Protein AF-A0A2G1X0X6-F1 (afdb_monomer_lite)

pLDDT: mean 93.05, std 6.04, range [49.03, 98.12]

Foldseek 3Di:
DFPKDFAKWAFADDDPFWTWTAGPPPRDIAIARGDPPDDHGKTWGFIKTQDPDVSPHIHTPDTPDIDHDDDADDPDDDDPVLVVQVVVDDAQDWDWDQDPDDDIDIHHHHDPVCVVVVNVD

Structure (mmCIF, N/CA/C/O backbone):
data_AF-A0A2G1X0X6-F1
#
_entry.id   AF-A0A2G1X0X6-F1
#
loop_
_atom_site.group_PDB
_atom_site.id
_atom_site.type_symbol
_atom_site.label_atom_id
_atom_site.label_alt_id
_atom_site.label_comp_id
_atom_site.label_asym_id
_atom_site.label_entity_id
_atom_site.label_seq_id
_atom_site.pdbx_PDB_ins_code
_atom_site.Cartn_x
_atom_site.Cartn_y
_atom_site.Cartn_z
_atom_site.occupancy
_atom_site.B_iso_or_equiv
_atom_site.auth_seq_id
_atom_site.auth_comp_id
_atom_site.auth_asym_id
_atom_site.auth_atom_id
_atom_site.pdbx_PDB_model_num
ATOM 1 N N . MET A 1 1 ? 26.658 -3.830 -15.161 1.00 49.03 1 MET A N 1
ATOM 2 C CA . MET A 1 1 ? 25.617 -4.432 -14.316 1.00 49.03 1 MET A CA 1
ATOM 3 C C . MET A 1 1 ? 24.559 -3.364 -14.247 1.00 49.03 1 MET A C 1
ATOM 5 O O . MET A 1 1 ? 24.887 -2.281 -13.784 1.00 49.03 1 MET A O 1
ATOM 9 N N . THR A 1 2 ? 23.418 -3.581 -14.887 1.00 61.22 2 THR A N 1
ATOM 10 C CA . THR A 1 2 ? 22.276 -2.672 -14.758 1.00 61.22 2 THR A CA 1
ATOM 11 C C . THR A 1 2 ? 21.794 -2.789 -13.313 1.00 61.22 2 THR A C 1
ATOM 13 O O . THR A 1 2 ? 21.773 -3.902 -12.787 1.00 61.22 2 THR A O 1
ATOM 16 N N . ASP A 1 3 ? 21.521 -1.671 -12.646 1.00 86.56 3 ASP A N 1
ATOM 17 C CA . ASP A 1 3 ? 21.048 -1.645 -11.255 1.00 86.56 3 ASP A CA 1
ATOM 18 C C . ASP A 1 3 ? 19.552 -2.007 -11.226 1.00 86.56 3 ASP A C 1
ATOM 20 O O . ASP A 1 3 ? 18.678 -1.160 -11.074 1.00 86.56 3 ASP A O 1
ATOM 24 N N . GLU A 1 4 ? 19.255 -3.263 -11.559 1.00 93.00 4 GLU A N 1
ATOM 25 C CA . GLU A 1 4 ? 17.898 -3.802 -11.621 1.00 93.00 4 GLU A CA 1
ATOM 26 C C . GLU A 1 4 ? 17.408 -4.172 -10.219 1.00 93.00 4 GLU A C 1
ATOM 28 O O . GLU A 1 4 ? 18.119 -4.819 -9.445 1.00 93.00 4 GLU A O 1
ATOM 33 N N . LYS A 1 5 ? 16.166 -3.797 -9.915 1.00 95.19 5 LYS A N 1
ATOM 34 C CA . LYS A 1 5 ? 15.478 -4.125 -8.671 1.00 95.19 5 LYS A CA 1
ATOM 35 C C . LYS A 1 5 ? 14.172 -4.840 -8.977 1.00 95.19 5 LYS A C 1
ATOM 37 O O . LYS A 1 5 ? 13.257 -4.241 -9.536 1.00 95.19 5 LYS A O 1
ATOM 42 N N . GLU A 1 6 ? 14.100 -6.102 -8.579 1.00 97.19 6 GLU A N 1
ATOM 43 C CA . GLU A 1 6 ? 12.867 -6.888 -8.549 1.00 97.19 6 GLU A CA 1
ATOM 44 C C . GLU A 1 6 ? 12.212 -6.723 -7.174 1.00 97.19 6 GLU A C 1
ATOM 46 O O . GLU A 1 6 ? 12.867 -6.929 -6.148 1.00 97.19 6 GLU A O 1
ATOM 51 N N . SER A 1 7 ? 10.952 -6.291 -7.143 1.00 97.75 7 SER A N 1
ATOM 52 C CA . SER A 1 7 ? 10.217 -6.058 -5.897 1.00 97.75 7 SER A CA 1
ATOM 53 C C . SER A 1 7 ? 8.705 -5.998 -6.129 1.00 97.75 7 SER A C 1
ATOM 55 O O . SER A 1 7 ? 8.223 -6.041 -7.265 1.00 97.75 7 SER A O 1
ATOM 57 N N . THR A 1 8 ? 7.953 -5.867 -5.035 1.00 97.94 8 THR A N 1
ATOM 58 C CA . THR A 1 8 ? 6.543 -5.470 -5.072 1.00 97.94 8 THR A CA 1
ATOM 59 C C . THR A 1 8 ? 6.433 -3.970 -4.833 1.00 97.94 8 THR A C 1
ATOM 61 O O . THR A 1 8 ? 6.953 -3.432 -3.853 1.00 97.94 8 THR A O 1
ATOM 64 N N . PHE A 1 9 ? 5.717 -3.292 -5.719 1.00 98.12 9 PHE A N 1
ATOM 65 C CA . PHE A 1 9 ? 5.527 -1.855 -5.685 1.00 98.12 9 PHE A CA 1
ATOM 66 C C . PHE A 1 9 ? 4.050 -1.503 -5.557 1.00 98.12 9 PHE A C 1
ATOM 68 O O . PHE A 1 9 ? 3.204 -2.101 -6.216 1.00 98.12 9 PHE A O 1
ATOM 75 N N . LEU A 1 10 ? 3.757 -0.490 -4.748 1.00 97.81 10 LEU A N 1
ATOM 76 C CA . LEU A 1 10 ? 2.476 0.204 -4.758 1.00 97.81 10 LEU A CA 1
ATOM 77 C C . LEU A 1 10 ? 2.568 1.405 -5.702 1.00 97.81 10 LEU A C 1
ATOM 79 O O . LEU A 1 10 ? 3.477 2.231 -5.565 1.00 97.81 10 LEU A O 1
ATOM 83 N N . VAL A 1 11 ? 1.625 1.525 -6.632 1.00 97.69 11 VAL A N 1
ATOM 84 C CA . VAL A 1 11 ? 1.496 2.709 -7.484 1.00 97.69 11 VAL A CA 1
ATOM 85 C C . VAL A 1 11 ? 0.812 3.815 -6.689 1.00 97.69 11 VAL A C 1
ATOM 87 O O . VAL A 1 11 ? -0.387 3.767 -6.436 1.00 97.69 11 VAL A O 1
ATOM 90 N N . THR A 1 12 ? 1.574 4.828 -6.289 1.00 96.50 12 THR A N 1
ATOM 91 C CA . THR A 1 12 ? 1.059 5.922 -5.449 1.00 96.50 12 THR A CA 1
ATOM 92 C C . THR A 1 12 ? 0.605 7.131 -6.256 1.00 96.50 12 THR A C 1
ATOM 94 O O . THR A 1 12 ? -0.160 7.959 -5.766 1.00 96.50 12 THR A O 1
ATOM 97 N N . HIS A 1 13 ? 1.091 7.271 -7.489 1.00 96.19 13 HIS A N 1
ATOM 98 C CA . HIS A 1 13 ? 0.707 8.364 -8.370 1.00 96.19 13 HIS A CA 1
ATOM 99 C C . HIS A 1 13 ? 0.818 7.954 -9.833 1.00 96.19 13 HIS A C 1
ATOM 101 O O . HIS A 1 13 ? 1.757 7.256 -10.214 1.00 96.19 13 HIS A O 1
ATOM 107 N N . VAL A 1 14 ? -0.110 8.441 -10.652 1.00 96.25 14 VAL A N 1
ATOM 108 C CA . VAL A 1 14 ? -0.122 8.229 -12.098 1.00 96.25 14 VAL A CA 1
ATOM 109 C C . VAL A 1 14 ? -0.439 9.543 -12.796 1.00 96.25 14 VAL A C 1
ATOM 111 O O . VAL A 1 14 ? -1.415 10.216 -12.471 1.00 96.25 14 VAL A O 1
ATOM 114 N N . GLU A 1 15 ? 0.368 9.865 -13.799 1.00 92.19 15 GLU A N 1
ATOM 115 C CA . GLU A 1 15 ? 0.096 10.901 -14.789 1.00 92.19 15 GLU A CA 1
ATOM 116 C C . GLU A 1 15 ? -0.028 10.267 -16.185 1.00 92.19 15 GLU A C 1
ATOM 118 O O . GLU A 1 15 ? 0.207 9.072 -16.378 1.00 92.19 15 GLU A O 1
ATOM 123 N N . SER A 1 16 ? -0.378 11.077 -17.189 1.00 85.81 16 SER A N 1
ATOM 124 C CA . SER A 1 16 ? -0.557 10.618 -18.575 1.00 85.81 16 SER A CA 1
ATOM 125 C C . SER A 1 16 ? 0.657 9.861 -19.127 1.00 85.81 16 SER A C 1
ATOM 127 O O . SER A 1 16 ? 0.484 8.886 -19.851 1.00 85.81 16 SER A O 1
ATOM 129 N N . ASP A 1 17 ? 1.866 10.305 -18.770 1.00 91.19 17 ASP A N 1
ATOM 130 C CA . ASP A 1 17 ? 3.130 9.792 -19.308 1.00 91.19 17 ASP A CA 1
ATOM 131 C C . ASP A 1 17 ? 4.094 9.313 -18.209 1.00 91.19 17 ASP A C 1
ATOM 133 O O . ASP A 1 17 ? 5.238 8.996 -18.507 1.00 91.19 17 ASP A O 1
ATOM 137 N N . SER A 1 18 ? 3.686 9.260 -16.937 1.00 94.50 18 SER A N 1
ATOM 138 C CA . SER A 1 18 ? 4.571 8.868 -15.829 1.00 94.50 18 SER A CA 1
ATOM 139 C C . SER A 1 18 ? 3.807 8.165 -14.707 1.00 94.50 18 SER A C 1
ATOM 141 O O . SER A 1 18 ? 2.585 8.267 -14.612 1.00 94.50 18 SER A O 1
ATOM 143 N N . ALA A 1 19 ? 4.521 7.426 -13.861 1.00 97.00 19 ALA A N 1
ATOM 144 C CA . ALA A 1 19 ? 3.949 6.840 -12.653 1.00 97.00 19 ALA A CA 1
ATOM 145 C C . ALA A 1 19 ? 4.995 6.771 -11.538 1.00 97.00 19 ALA A C 1
ATOM 147 O O . ALA A 1 19 ? 6.198 6.718 -11.797 1.00 97.00 19 ALA A O 1
ATOM 148 N N . VAL A 1 20 ? 4.539 6.782 -10.290 1.00 97.69 20 VAL A N 1
ATOM 149 C CA . VAL A 1 20 ? 5.385 6.702 -9.100 1.00 97.69 20 VAL A CA 1
ATOM 150 C C . VAL A 1 20 ? 5.137 5.371 -8.413 1.00 97.69 20 VAL A C 1
ATOM 152 O O . VAL A 1 20 ? 4.027 5.083 -7.969 1.00 97.69 20 VAL A O 1
ATOM 155 N N . LEU A 1 21 ? 6.197 4.575 -8.321 1.00 97.56 21 LEU A N 1
ATOM 156 C CA . LEU A 1 21 ? 6.207 3.296 -7.633 1.00 97.56 21 LEU A CA 1
ATOM 157 C C . LEU A 1 21 ? 6.858 3.460 -6.266 1.00 97.56 21 LEU A C 1
ATOM 159 O O . LEU A 1 21 ? 7.957 4.004 -6.164 1.00 97.56 21 LEU A O 1
ATOM 163 N N . LYS A 1 22 ? 6.211 2.966 -5.217 1.00 98.06 22 LYS A N 1
ATOM 164 C CA . LYS A 1 22 ? 6.802 2.856 -3.885 1.00 98.06 22 LYS A CA 1
ATOM 165 C C . LYS A 1 22 ? 7.031 1.389 -3.564 1.00 98.06 22 LYS A C 1
ATOM 167 O O . LYS A 1 22 ? 6.084 0.611 -3.553 1.00 98.06 22 LYS A O 1
ATOM 172 N N . ASP A 1 23 ? 8.273 1.023 -3.290 1.00 97.69 23 ASP A N 1
ATOM 173 C CA . ASP A 1 23 ? 8.629 -0.317 -2.838 1.00 97.69 23 ASP A CA 1
ATOM 174 C C . ASP A 1 23 ? 7.993 -0.587 -1.466 1.00 97.69 23 ASP A C 1
ATOM 176 O O . ASP A 1 23 ? 8.124 0.217 -0.536 1.00 97.69 23 ASP A O 1
ATOM 180 N N . VAL A 1 24 ? 7.272 -1.700 -1.337 1.00 96.69 24 VAL A N 1
ATOM 181 C CA . VAL A 1 24 ? 6.546 -2.030 -0.100 1.00 96.69 24 VAL A CA 1
ATOM 182 C C . VAL A 1 24 ? 7.461 -2.549 1.013 1.00 96.69 24 VAL A C 1
ATOM 184 O O . VAL A 1 24 ? 7.069 -2.532 2.179 1.00 96.69 24 VAL A O 1
ATOM 187 N N . HIS A 1 25 ? 8.669 -3.006 0.682 1.00 95.25 25 HIS A N 1
ATOM 188 C CA . HIS A 1 25 ? 9.612 -3.597 1.627 1.00 95.25 25 HIS A CA 1
ATOM 189 C C . HIS A 1 25 ? 10.529 -2.558 2.272 1.00 95.25 25 HIS A C 1
ATOM 191 O O . HIS A 1 25 ? 10.772 -2.630 3.476 1.00 95.25 25 HIS A O 1
ATOM 197 N N . ASP A 1 26 ? 11.040 -1.599 1.496 1.00 95.00 26 ASP A N 1
ATOM 198 C CA . ASP A 1 26 ? 11.980 -0.580 1.993 1.00 95.00 26 ASP A CA 1
ATOM 199 C C . ASP A 1 26 ? 11.486 0.867 1.848 1.00 95.00 26 ASP A C 1
ATOM 201 O O . ASP A 1 26 ? 12.128 1.797 2.343 1.00 95.00 26 ASP A O 1
ATOM 205 N N . GLY A 1 27 ? 10.320 1.071 1.230 1.00 94.94 27 GLY A N 1
ATOM 206 C CA . GLY A 1 27 ? 9.718 2.389 1.054 1.00 94.94 27 GLY A CA 1
ATOM 207 C C . GLY A 1 27 ? 10.400 3.257 -0.001 1.00 94.94 27 GLY A C 1
ATOM 208 O O . GLY A 1 27 ? 10.046 4.434 -0.113 1.00 94.94 27 GLY A O 1
ATOM 209 N N . GLN A 1 28 ? 11.366 2.723 -0.757 1.00 96.12 28 GLN A N 1
ATOM 210 C CA . GLN A 1 28 ? 12.043 3.459 -1.817 1.00 96.12 28 GLN A CA 1
ATOM 211 C C . GLN A 1 28 ? 11.052 3.882 -2.905 1.00 96.12 28 GLN A C 1
ATOM 213 O O . GLN A 1 28 ? 10.175 3.122 -3.308 1.00 96.12 28 GLN A O 1
ATOM 218 N N . VAL A 1 29 ? 11.200 5.114 -3.389 1.00 96.94 29 VAL A N 1
ATOM 219 C CA . VAL A 1 29 ? 10.339 5.683 -4.428 1.00 96.94 29 VAL A CA 1
ATOM 220 C C . VAL A 1 29 ? 11.068 5.674 -5.769 1.00 96.94 29 VAL A C 1
ATOM 222 O O . VAL A 1 29 ? 12.182 6.190 -5.876 1.00 96.94 29 VAL A O 1
ATOM 225 N N . HIS A 1 30 ? 10.416 5.125 -6.790 1.00 96.00 30 HIS A N 1
ATOM 226 C CA . HIS A 1 30 ? 10.891 5.033 -8.165 1.00 96.00 30 HIS A CA 1
ATOM 227 C C . HIS A 1 30 ? 9.917 5.761 -9.093 1.00 96.00 30 HIS A C 1
ATOM 229 O O . HIS A 1 30 ? 8.812 5.292 -9.363 1.00 96.00 30 HIS A O 1
ATOM 235 N N . THR A 1 31 ? 10.333 6.920 -9.595 1.00 96.62 31 THR A N 1
ATOM 236 C CA . THR A 1 31 ? 9.562 7.669 -10.593 1.00 96.62 31 THR A CA 1
ATOM 237 C C . THR A 1 31 ? 9.862 7.125 -11.982 1.00 96.62 31 THR A C 1
ATOM 239 O O . THR A 1 31 ? 11.004 7.198 -12.445 1.00 96.62 31 THR A O 1
ATOM 242 N N . LEU A 1 32 ? 8.843 6.592 -12.650 1.00 96.25 32 LEU A N 1
ATOM 243 C CA . LEU A 1 32 ? 8.949 6.046 -13.995 1.00 96.25 32 LEU A CA 1
ATOM 244 C C . LEU A 1 32 ? 8.960 7.154 -15.050 1.00 96.25 32 LEU A C 1
ATOM 246 O O . LEU A 1 32 ? 8.144 8.073 -14.996 1.00 96.25 32 LEU A O 1
ATOM 250 N N . SER A 1 33 ? 9.847 7.043 -16.042 1.00 93.75 33 SER A N 1
ATOM 251 C CA . SER A 1 33 ? 9.884 7.953 -17.199 1.00 93.75 33 SER A CA 1
ATOM 252 C C . SER A 1 33 ? 8.736 7.737 -18.188 1.00 93.75 33 SER A C 1
ATOM 254 O O . SER A 1 33 ? 8.482 8.603 -19.021 1.00 93.75 33 SER A O 1
ATOM 256 N N . SER A 1 34 ? 8.058 6.589 -18.103 1.00 92.69 34 SER A N 1
ATOM 257 C CA . SER A 1 34 ? 6.864 6.256 -18.879 1.00 92.69 34 SER A CA 1
ATOM 258 C C . SER A 1 34 ? 5.884 5.449 -18.029 1.00 92.69 34 SER A C 1
ATOM 260 O O . SER A 1 34 ? 6.304 4.617 -17.224 1.00 92.69 34 SER A O 1
ATOM 262 N N . ASN A 1 35 ? 4.581 5.678 -18.202 1.00 92.25 35 ASN A N 1
ATOM 263 C CA . ASN A 1 35 ? 3.552 4.842 -17.587 1.00 92.25 35 ASN A CA 1
ATOM 264 C C . ASN A 1 35 ? 3.192 3.664 -18.521 1.00 92.25 35 ASN A C 1
ATOM 266 O O . ASN A 1 35 ? 2.615 3.905 -19.584 1.00 92.25 35 ASN A O 1
ATOM 270 N N . PRO A 1 36 ? 3.445 2.392 -18.149 1.00 90.88 36 PRO A N 1
ATOM 271 C CA . PRO A 1 36 ? 3.068 1.230 -18.958 1.00 90.88 36 PRO A CA 1
ATOM 272 C C . PRO A 1 36 ? 1.569 0.867 -18.858 1.00 90.88 36 PRO A C 1
ATOM 274 O O . PRO A 1 36 ? 1.185 -0.266 -19.147 1.00 90.88 36 PRO A O 1
ATOM 277 N N . GLY A 1 37 ? 0.714 1.818 -18.468 1.00 92.62 37 GLY A N 1
ATOM 278 C CA . GLY A 1 37 ? -0.725 1.622 -18.273 1.00 92.62 37 GLY A CA 1
ATOM 279 C C . GLY A 1 37 ? -1.099 1.174 -16.860 1.00 92.62 37 GLY A C 1
ATOM 280 O O . GLY A 1 37 ? -2.075 0.443 -16.700 1.00 92.62 37 GLY A O 1
ATOM 281 N N . LEU A 1 38 ? -0.304 1.559 -15.863 1.00 94.69 38 LEU A N 1
ATOM 282 C CA . LEU A 1 38 ? -0.608 1.401 -14.444 1.00 94.69 38 LEU A CA 1
ATOM 283 C C . LEU A 1 38 ? -1.631 2.446 -14.003 1.00 94.69 38 LEU A C 1
ATOM 285 O O . LEU A 1 38 ? -1.637 3.568 -14.519 1.00 94.69 38 LEU A O 1
ATOM 289 N N . ASP A 1 39 ? -2.440 2.070 -13.022 1.00 95.12 39 ASP A N 1
ATOM 290 C CA . ASP A 1 39 ? -3.407 2.918 -12.343 1.00 95.12 39 ASP A CA 1
ATOM 291 C C . ASP A 1 39 ? -2.980 3.123 -10.880 1.00 95.12 39 ASP A C 1
ATOM 293 O O . ASP A 1 39 ? -2.188 2.357 -10.326 1.00 95.12 39 ASP A O 1
ATOM 297 N N . VAL A 1 40 ? -3.474 4.194 -10.256 1.00 95.62 40 VAL A N 1
ATOM 298 C CA . VAL A 1 40 ? -3.251 4.438 -8.821 1.00 95.62 40 VAL A CA 1
ATOM 299 C C . VAL A 1 40 ? -3.833 3.269 -8.018 1.00 95.62 40 VAL A C 1
ATOM 301 O O . VAL A 1 40 ? -4.842 2.692 -8.417 1.00 95.62 40 VAL A O 1
ATOM 304 N N . ASP A 1 41 ? -3.168 2.914 -6.918 1.00 95.75 41 ASP A N 1
ATOM 305 C CA . ASP A 1 41 ? -3.511 1.799 -6.024 1.00 95.75 41 ASP A CA 1
ATOM 306 C C . ASP A 1 41 ? -3.306 0.396 -6.615 1.00 95.75 41 ASP A C 1
ATOM 308 O O . ASP A 1 41 ? -3.677 -0.607 -6.005 1.00 95.75 41 ASP A O 1
ATOM 312 N N . ASP A 1 42 ? -2.641 0.269 -7.765 1.00 96.81 42 ASP A N 1
ATOM 313 C CA . ASP A 1 42 ? -2.151 -1.035 -8.204 1.00 96.81 42 ASP A CA 1
ATOM 314 C C . ASP A 1 42 ? -0.998 -1.527 -7.314 1.00 96.81 42 ASP A C 1
ATOM 316 O O . ASP A 1 42 ? -0.009 -0.822 -7.085 1.00 96.81 42 ASP A O 1
ATOM 320 N N . ALA A 1 43 ? -1.073 -2.793 -6.903 1.00 97.50 43 ALA A N 1
ATOM 321 C CA . ALA A 1 43 ? 0.072 -3.559 -6.430 1.00 97.50 43 ALA A CA 1
ATOM 322 C C . ALA A 1 43 ? 0.708 -4.309 -7.609 1.00 97.50 43 ALA A C 1
ATOM 324 O O . ALA A 1 43 ? 0.066 -5.141 -8.259 1.00 97.50 43 ALA A O 1
ATOM 325 N N . VAL A 1 44 ? 1.981 -4.030 -7.876 1.00 97.44 44 VAL A N 1
ATOM 326 C CA . VAL A 1 44 ? 2.700 -4.511 -9.059 1.00 97.44 44 VAL A CA 1
ATOM 327 C C . VAL A 1 44 ? 3.968 -5.242 -8.637 1.00 97.44 44 VAL A C 1
ATOM 329 O O . VAL A 1 44 ? 4.838 -4.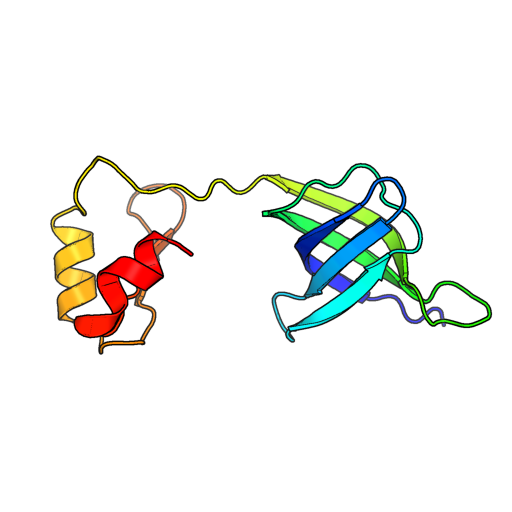662 -7.995 1.00 97.44 44 VAL A O 1
ATOM 332 N N . GLU A 1 45 ? 4.094 -6.506 -9.026 1.00 97.94 45 GLU A N 1
ATOM 333 C CA . GLU A 1 45 ? 5.362 -7.236 -8.970 1.00 97.94 45 GLU A CA 1
ATOM 334 C C . GLU A 1 45 ? 6.117 -6.966 -10.268 1.00 97.94 45 GLU A C 1
ATOM 336 O O . GLU A 1 45 ? 5.642 -7.304 -11.357 1.00 97.94 45 GLU A O 1
ATOM 341 N N . ALA A 1 46 ? 7.260 -6.293 -10.169 1.00 97.31 46 ALA A N 1
ATOM 342 C CA . ALA A 1 46 ? 7.987 -5.811 -11.333 1.00 97.31 46 ALA A CA 1
ATOM 343 C C . ALA A 1 46 ? 9.495 -5.761 -11.098 1.00 97.31 46 ALA A C 1
ATOM 345 O O . ALA A 1 46 ? 9.975 -5.712 -9.965 1.00 97.31 46 ALA A O 1
ATOM 346 N N . THR A 1 47 ? 10.224 -5.685 -12.207 1.00 97.31 47 THR A N 1
ATOM 347 C CA . THR A 1 47 ? 11.646 -5.355 -12.231 1.00 97.31 47 THR A CA 1
ATOM 348 C C . THR A 1 47 ? 11.816 -3.956 -12.798 1.00 97.31 47 THR A C 1
ATOM 350 O O . THR A 1 47 ? 11.396 -3.680 -13.924 1.00 97.31 47 THR A O 1
ATOM 353 N N . VAL A 1 48 ? 12.438 -3.065 -12.029 1.00 96.25 48 VAL A N 1
ATOM 354 C CA . VAL A 1 48 ? 12.743 -1.687 -12.438 1.00 96.25 48 VAL A CA 1
ATOM 355 C C . VAL A 1 48 ? 14.244 -1.478 -12.553 1.00 96.25 48 VAL A C 1
ATOM 357 O O . VAL A 1 48 ? 15.018 -2.109 -11.842 1.00 96.25 48 VAL A O 1
ATOM 360 N N . ALA A 1 49 ? 14.664 -0.567 -13.423 1.00 95.38 49 ALA A N 1
ATOM 361 C CA . ALA A 1 49 ? 16.060 -0.155 -13.538 1.00 95.38 49 ALA A CA 1
ATOM 362 C C . ALA A 1 49 ? 16.158 1.360 -13.752 1.00 95.38 49 ALA A C 1
ATOM 364 O O . ALA A 1 49 ? 15.237 1.943 -14.335 1.00 95.38 49 ALA A O 1
ATOM 365 N N . PRO A 1 50 ? 17.257 2.011 -13.332 1.00 95.19 50 PRO A N 1
ATOM 366 C CA . PRO A 1 50 ? 17.529 3.390 -13.703 1.00 95.19 50 PRO A CA 1
ATOM 367 C C . PRO A 1 50 ? 17.511 3.578 -15.222 1.00 95.19 50 PRO A C 1
ATOM 369 O O . PRO A 1 50 ? 17.981 2.729 -15.981 1.00 95.19 50 PRO A O 1
ATOM 372 N N . ASP A 1 51 ? 16.964 4.704 -15.662 1.00 91.50 51 ASP A N 1
ATOM 373 C CA . ASP A 1 51 ? 16.846 5.092 -17.062 1.00 91.50 51 ASP A CA 1
ATOM 374 C C . ASP A 1 51 ? 18.086 5.908 -17.497 1.00 91.50 51 ASP A C 1
A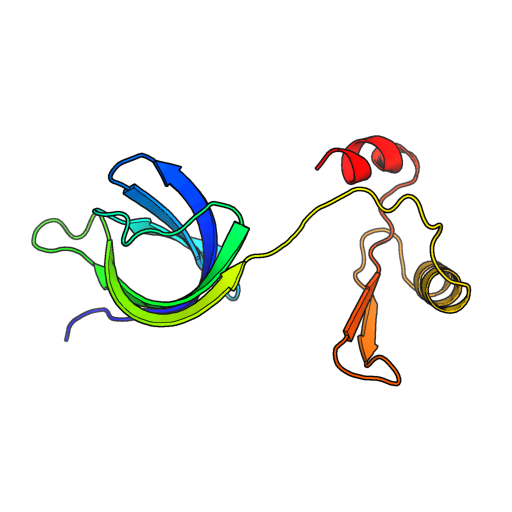TOM 376 O O . ASP A 1 51 ? 18.294 7.039 -17.025 1.00 91.50 51 ASP A O 1
ATOM 380 N N . PRO A 1 52 ? 18.973 5.354 -18.349 1.00 88.00 52 PRO A N 1
ATOM 381 C CA . PRO A 1 52 ? 20.219 6.012 -18.733 1.00 88.00 52 PRO A CA 1
ATOM 382 C C . PRO A 1 52 ? 20.003 7.242 -19.637 1.00 88.00 52 PRO A C 1
ATOM 384 O O . PRO A 1 52 ? 19.004 7.346 -20.341 1.00 88.00 52 PRO A O 1
ATOM 387 N N . PRO A 1 53 ? 20.982 8.163 -19.734 1.00 85.00 53 PRO A N 1
ATOM 388 C CA . PRO A 1 53 ? 22.275 8.164 -19.046 1.00 85.00 53 PRO A CA 1
ATOM 389 C C . PRO A 1 53 ? 22.264 8.938 -17.724 1.00 85.00 53 PRO A C 1
ATOM 391 O O . PRO A 1 53 ? 23.261 8.922 -17.012 1.00 85.00 53 PRO A O 1
ATOM 394 N N . MET A 1 54 ? 21.197 9.694 -17.445 1.00 83.50 54 MET A N 1
ATOM 395 C CA . MET A 1 54 ? 21.131 10.536 -16.249 1.00 83.50 54 MET A CA 1
ATOM 396 C C . MET A 1 54 ? 20.727 9.740 -15.008 1.00 83.50 54 MET A C 1
ATOM 398 O O . MET A 1 54 ? 21.055 10.184 -13.914 1.00 83.50 54 MET A O 1
ATOM 402 N N . GLU A 1 55 ? 20.040 8.600 -15.174 1.00 84.56 55 GLU A N 1
ATOM 403 C CA . GLU A 1 55 ? 19.673 7.681 -14.083 1.00 84.56 55 GLU A CA 1
ATOM 404 C C . GLU A 1 55 ? 18.839 8.367 -12.980 1.00 84.56 55 GLU A C 1
ATOM 406 O O . GLU A 1 55 ? 18.881 7.999 -11.810 1.00 84.56 55 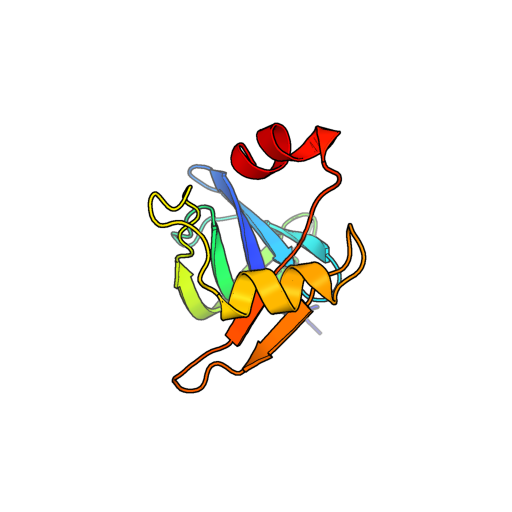GLU A O 1
ATOM 411 N N . VAL A 1 56 ? 18.076 9.403 -13.362 1.00 88.44 56 VAL A N 1
ATOM 412 C CA . VAL A 1 56 ? 17.193 10.176 -12.464 1.00 88.44 56 VAL A CA 1
ATOM 413 C C . VAL A 1 56 ? 15.791 9.570 -12.411 1.00 88.44 56 VAL A C 1
ATOM 415 O O . VAL A 1 56 ? 15.113 9.645 -11.388 1.00 88.44 56 VAL A O 1
ATOM 418 N N . THR A 1 57 ? 15.354 8.987 -13.522 1.00 92.69 57 THR A N 1
ATOM 419 C CA . THR A 1 57 ? 14.086 8.272 -13.662 1.00 92.69 57 THR A CA 1
ATOM 420 C C . THR A 1 57 ? 14.350 6.783 -13.773 1.00 92.69 57 THR A C 1
ATOM 422 O O . THR A 1 57 ? 15.473 6.362 -14.042 1.00 92.69 57 THR A O 1
ATOM 425 N N . TYR A 1 58 ? 13.312 5.987 -13.566 1.00 96.00 58 TYR A N 1
ATOM 426 C CA . TYR A 1 58 ? 13.348 4.541 -13.713 1.00 96.00 58 TYR A CA 1
ATOM 427 C C . TYR A 1 58 ? 12.507 4.123 -14.915 1.00 96.00 58 TYR A C 1
ATOM 429 O O . TYR A 1 58 ? 11.627 4.851 -15.371 1.00 96.00 58 TYR A O 1
ATOM 437 N N . GLN A 1 59 ? 12.764 2.927 -15.415 1.00 94.75 59 GLN A N 1
ATOM 438 C CA . GLN A 1 59 ? 11.923 2.254 -16.392 1.00 94.75 59 GLN A CA 1
ATOM 439 C C . GLN A 1 59 ? 11.533 0.883 -15.848 1.00 94.75 59 GLN A C 1
ATOM 441 O O . GLN A 1 59 ? 12.299 0.260 -15.108 1.00 94.75 59 GLN A O 1
ATOM 446 N N . VAL A 1 60 ? 10.346 0.416 -16.222 1.00 95.31 60 VAL A N 1
ATOM 447 C CA . VAL A 1 60 ? 9.917 -0.953 -15.936 1.00 95.31 60 VAL A CA 1
ATOM 448 C C . VAL A 1 60 ? 10.497 -1.860 -17.010 1.00 95.31 60 VAL A C 1
ATOM 450 O O . VAL A 1 60 ? 10.228 -1.677 -18.195 1.00 95.31 60 VAL A O 1
ATOM 453 N N . ILE A 1 61 ? 11.305 -2.825 -16.588 1.00 96.06 61 ILE A N 1
ATOM 454 C CA . ILE A 1 61 ? 11.890 -3.847 -17.456 1.00 96.06 61 ILE A CA 1
ATOM 455 C C . ILE A 1 61 ? 10.876 -4.964 -17.695 1.00 96.06 61 ILE A C 1
ATOM 457 O O . ILE A 1 61 ? 10.691 -5.409 -18.827 1.00 96.06 61 ILE A O 1
ATOM 461 N N . GLU A 1 62 ? 10.190 -5.382 -16.632 1.00 95.06 62 GLU A N 1
ATOM 462 C CA . GLU A 1 62 ? 9.197 -6.451 -16.661 1.00 95.06 62 GLU A CA 1
ATOM 463 C C . GLU A 1 62 ? 8.126 -6.215 -15.594 1.00 95.06 62 GLU A C 1
ATOM 465 O O . GLU A 1 62 ? 8.433 -5.752 -14.496 1.00 95.06 62 GLU A O 1
ATOM 470 N N . VAL A 1 63 ? 6.877 -6.556 -15.920 1.00 96.50 63 VAL A N 1
ATOM 471 C CA . VAL A 1 63 ? 5.777 -6.686 -14.956 1.00 96.50 63 VAL A CA 1
ATOM 472 C C . VAL A 1 63 ? 5.407 -8.160 -14.892 1.00 96.50 63 VAL A C 1
ATOM 474 O O . VAL A 1 63 ? 4.897 -8.703 -15.873 1.00 96.50 63 VAL A O 1
ATOM 477 N N . ALA A 1 64 ? 5.670 -8.794 -13.754 1.00 96.50 64 ALA A N 1
ATOM 478 C CA . ALA A 1 64 ? 5.344 -10.194 -13.519 1.00 96.50 64 ALA A CA 1
ATOM 479 C C . ALA A 1 64 ? 3.858 -10.362 -13.178 1.00 96.50 64 ALA A C 1
ATOM 481 O O . ALA A 1 64 ? 3.172 -11.212 -13.747 1.00 96.50 64 ALA A O 1
ATOM 482 N N . GLU A 1 65 ? 3.343 -9.512 -12.289 1.00 96.56 65 GLU A N 1
ATOM 483 C CA . GLU A 1 65 ? 1.949 -9.546 -11.855 1.00 96.56 65 GLU A CA 1
ATOM 484 C C . GLU A 1 65 ? 1.445 -8.138 -11.525 1.00 96.56 65 GLU A C 1
ATOM 486 O O . GLU A 1 65 ? 2.183 -7.288 -11.027 1.00 96.56 65 GLU A O 1
ATOM 491 N N . ARG A 1 66 ? 0.158 -7.896 -11.789 1.00 96.31 66 ARG A N 1
ATOM 492 C CA . ARG A 1 66 ? -0.544 -6.665 -11.422 1.00 96.31 66 ARG A CA 1
ATOM 493 C C . ARG A 1 66 ? -1.866 -7.014 -10.756 1.00 96.31 66 ARG A C 1
ATOM 495 O O . ARG A 1 66 ? -2.649 -7.793 -11.303 1.00 96.31 66 ARG A O 1
ATOM 502 N N . ARG A 1 67 ? -2.126 -6.388 -9.611 1.00 96.19 67 ARG A N 1
ATOM 503 C CA . ARG A 1 67 ? -3.352 -6.545 -8.827 1.00 96.19 67 ARG A CA 1
ATOM 504 C C . ARG A 1 67 ? -3.919 -5.160 -8.495 1.00 96.19 67 ARG A C 1
ATOM 506 O O . ARG A 1 67 ? -3.264 -4.434 -7.751 1.00 96.19 67 ARG A O 1
ATOM 513 N N . PRO A 1 68 ? -5.105 -4.793 -9.008 1.00 95.62 68 PRO A N 1
ATOM 514 C CA . PRO A 1 68 ? -5.771 -3.572 -8.575 1.00 95.62 68 PRO A CA 1
ATOM 515 C C . PRO A 1 68 ? -6.266 -3.746 -7.138 1.00 95.62 68 PRO A C 1
ATOM 517 O O . PRO A 1 68 ? -6.865 -4.777 -6.810 1.00 95.62 68 PRO A O 1
ATOM 520 N N . LEU A 1 69 ? -6.020 -2.753 -6.287 1.00 94.06 69 LEU A N 1
ATOM 521 C CA . LEU A 1 69 ? -6.539 -2.727 -4.923 1.00 94.06 69 LEU A CA 1
ATOM 522 C C . LEU A 1 69 ? -7.803 -1.868 -4.858 1.00 94.06 69 LEU A C 1
ATOM 524 O O . LEU A 1 69 ? -7.949 -0.880 -5.571 1.00 94.06 69 LEU A O 1
ATOM 528 N N . SER A 1 70 ? -8.732 -2.267 -3.996 1.00 91.19 70 SER A N 1
ATOM 529 C CA . SER A 1 70 ? -9.944 -1.508 -3.695 1.00 91.19 70 SER A CA 1
ATOM 530 C C . SER A 1 70 ? -9.862 -0.984 -2.270 1.00 91.19 70 SER A C 1
ATOM 532 O O . SER A 1 70 ? -9.692 -1.778 -1.341 1.00 91.19 70 SER A O 1
ATOM 534 N N . ILE A 1 71 ? -10.022 0.325 -2.109 1.00 91.25 71 ILE A N 1
ATOM 535 C CA . ILE A 1 71 ? -10.084 0.995 -0.811 1.00 91.25 71 ILE A CA 1
ATOM 536 C C . ILE A 1 71 ? -11.457 1.656 -0.718 1.00 91.25 71 ILE A 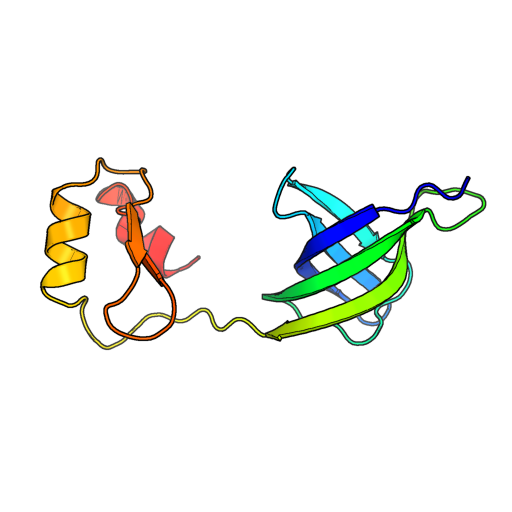C 1
ATOM 538 O O . ILE A 1 71 ? -11.827 2.455 -1.578 1.00 91.25 71 ILE A O 1
ATOM 542 N N . GLU A 1 72 ? -12.244 1.264 0.280 1.00 90.75 72 GLU A N 1
ATOM 543 C CA . GLU A 1 72 ? -13.587 1.795 0.498 1.00 90.75 72 GLU A CA 1
ATOM 544 C C . GLU A 1 72 ? -14.001 1.694 1.968 1.00 90.75 72 GLU A C 1
ATOM 546 O O . GLU A 1 72 ? -13.574 0.795 2.697 1.00 90.75 72 GLU A O 1
ATOM 551 N N . GLU A 1 73 ? -14.882 2.599 2.396 1.00 91.94 73 GLU A N 1
ATOM 552 C CA . GLU A 1 73 ? -15.573 2.476 3.677 1.00 91.94 73 GLU A CA 1
ATOM 553 C C . GLU A 1 73 ? -16.591 1.329 3.597 1.00 91.94 73 GLU A C 1
ATOM 555 O O . GLU A 1 73 ? -17.532 1.360 2.798 1.00 91.94 73 GLU A O 1
ATOM 560 N N . SER A 1 74 ? -16.425 0.317 4.450 1.00 90.44 74 SER A N 1
ATOM 561 C CA . SER A 1 74 ? -17.366 -0.801 4.523 1.00 90.44 74 SER A CA 1
ATOM 562 C C . SER A 1 74 ? -18.685 -0.366 5.181 1.00 90.44 74 SER A C 1
ATOM 564 O O . SER A 1 74 ? -18.677 0.057 6.340 1.00 90.44 74 SER A O 1
ATOM 566 N N . PRO A 1 75 ? -19.848 -0.547 4.522 1.00 91.25 75 PRO A N 1
ATOM 567 C CA . PRO A 1 75 ? -21.150 -0.334 5.157 1.00 91.25 75 PRO A CA 1
ATOM 568 C C . PRO A 1 75 ? -21.488 -1.447 6.160 1.00 91.25 75 PRO A C 1
ATOM 570 O O . PRO A 1 75 ? -22.393 -1.300 6.988 1.00 91.25 75 PRO A O 1
ATOM 573 N N . GLU A 1 76 ? -20.799 -2.585 6.061 1.00 92.00 76 GLU A N 1
ATOM 574 C CA . GLU A 1 76 ? -20.927 -3.696 6.988 1.00 92.00 76 GLU A CA 1
ATOM 575 C C . GLU A 1 76 ? -20.014 -3.450 8.191 1.00 92.00 76 GLU A C 1
ATOM 577 O O . GLU A 1 76 ? -18.815 -3.209 8.018 1.00 92.00 76 GLU A O 1
ATOM 582 N N . PRO A 1 77 ? -20.552 -3.504 9.420 1.00 90.50 77 PRO A N 1
ATOM 583 C CA . PRO A 1 77 ? -19.726 -3.318 10.597 1.00 90.50 77 PRO A CA 1
ATOM 584 C C . PRO A 1 77 ? -18.743 -4.493 10.748 1.00 90.50 77 PRO A C 1
ATOM 586 O O . PRO A 1 77 ? -19.093 -5.615 10.368 1.00 90.50 77 PRO A O 1
ATOM 589 N N . PRO A 1 78 ? -17.582 -4.291 11.403 1.00 91.38 78 PRO A N 1
ATOM 590 C CA . PRO A 1 78 ? -16.621 -5.363 11.637 1.00 91.38 78 PRO A CA 1
ATOM 591 C C . PRO A 1 78 ? -17.267 -6.561 12.332 1.00 91.38 78 PRO A C 1
ATOM 593 O O . PRO A 1 78 ? -18.124 -6.398 13.221 1.00 91.38 78 PRO A O 1
ATOM 596 N N . THR A 1 79 ? -16.833 -7.752 11.938 1.00 92.44 79 THR A N 1
ATOM 597 C CA . THR A 1 79 ? -17.253 -9.033 12.503 1.00 92.44 79 THR A CA 1
ATOM 598 C C . THR A 1 79 ? -16.876 -9.146 13.982 1.00 92.44 79 THR A C 1
ATOM 600 O O . THR A 1 79 ? -16.078 -8.373 14.510 1.00 92.44 79 THR A O 1
ATOM 603 N N . VAL A 1 80 ? -17.455 -10.128 14.683 1.00 94.56 80 VAL A N 1
ATOM 604 C CA . VAL A 1 80 ? -17.101 -10.399 16.090 1.00 94.56 80 VAL A CA 1
ATOM 605 C C . VAL A 1 80 ? -15.604 -10.682 16.227 1.00 94.56 80 VAL A C 1
ATOM 607 O O . VAL A 1 80 ? -14.963 -10.106 17.097 1.00 94.56 80 VAL A O 1
ATOM 610 N N . HIS A 1 81 ? -15.053 -11.486 15.319 1.00 92.38 81 HIS A N 1
ATOM 611 C CA . HIS A 1 81 ? -13.644 -11.864 15.320 1.00 92.38 81 HIS A CA 1
ATOM 612 C C . HIS A 1 81 ? -12.710 -10.659 15.123 1.00 92.38 81 HIS A C 1
ATOM 614 O O . HIS A 1 81 ? -11.768 -10.486 15.886 1.00 92.38 81 HIS A O 1
ATOM 620 N N . GLU A 1 82 ? -13.006 -9.766 14.173 1.00 93.50 82 GLU A N 1
ATOM 621 C CA . GLU A 1 82 ? -12.199 -8.553 13.953 1.00 93.50 82 GLU A CA 1
ATOM 622 C C . GLU A 1 82 ? -12.226 -7.612 15.166 1.00 93.50 82 GLU A C 1
ATOM 624 O O . GLU A 1 82 ? -11.217 -6.993 15.494 1.00 93.50 82 GLU A O 1
ATOM 629 N N . ARG A 1 83 ? -13.361 -7.525 15.874 1.00 94.56 83 ARG A N 1
ATOM 630 C CA . ARG A 1 83 ? -13.471 -6.729 17.109 1.00 94.56 83 ARG A CA 1
ATOM 631 C C . ARG A 1 83 ? -12.701 -7.339 18.273 1.00 94.56 83 ARG A C 1
ATOM 633 O O . ARG A 1 83 ? -12.150 -6.594 19.076 1.00 94.56 83 ARG A O 1
ATOM 640 N N . GLU A 1 84 ? -12.702 -8.664 18.391 1.00 95.00 84 GLU A N 1
ATOM 641 C CA . GLU A 1 84 ? -11.897 -9.375 19.389 1.00 95.00 84 GLU A CA 1
ATOM 642 C C . GLU A 1 84 ? -10.408 -9.136 19.125 1.00 95.00 84 GLU A C 1
ATOM 644 O O . GLU A 1 84 ? -9.700 -8.694 20.027 1.00 95.00 84 GLU A O 1
ATOM 649 N N . LEU A 1 85 ? -9.969 -9.278 17.870 1.00 94.88 85 LEU A N 1
ATOM 650 C CA . LEU A 1 85 ? -8.589 -9.010 17.471 1.00 94.88 85 LEU A CA 1
ATOM 651 C C . LEU A 1 85 ? -8.184 -7.549 17.740 1.00 94.88 85 LEU A C 1
ATOM 653 O O . LEU A 1 85 ? -7.103 -7.287 18.268 1.00 94.88 85 LEU A O 1
ATOM 657 N N . ALA A 1 86 ? -9.074 -6.592 17.456 1.00 94.38 86 ALA A N 1
ATOM 658 C CA . ALA A 1 86 ? -8.862 -5.178 17.770 1.00 94.38 86 ALA A CA 1
ATOM 659 C C . ALA A 1 86 ? -8.726 -4.906 19.278 1.00 94.38 86 ALA A C 1
ATOM 661 O O . ALA A 1 86 ? -7.975 -4.017 19.665 1.00 94.38 86 ALA A O 1
ATOM 662 N N . ALA A 1 87 ? -9.457 -5.637 20.127 1.00 94.75 87 ALA A N 1
ATOM 663 C CA . ALA A 1 87 ? -9.424 -5.462 21.579 1.00 94.75 87 ALA A CA 1
ATOM 664 C C . ALA A 1 87 ? -8.162 -6.055 22.228 1.00 94.75 87 ALA A C 1
ATOM 666 O O . ALA A 1 87 ? -7.763 -5.617 23.308 1.00 94.75 87 ALA A O 1
ATOM 667 N N . GLU A 1 88 ? -7.554 -7.054 21.588 1.00 94.88 88 GLU A N 1
ATOM 668 C CA . GLU A 1 88 ? -6.306 -7.687 22.028 1.00 94.88 88 GLU A CA 1
ATOM 669 C C . GLU A 1 88 ? -5.052 -6.960 21.524 1.00 94.88 88 GLU A C 1
ATOM 671 O O . GLU A 1 88 ? -3.961 -7.185 22.046 1.00 94.88 88 GLU A O 1
ATOM 676 N N . THR A 1 89 ? -5.209 -6.075 20.538 1.00 95.12 89 THR A N 1
ATOM 677 C CA . THR A 1 89 ? -4.112 -5.355 19.885 1.00 95.12 89 THR A CA 1
ATOM 678 C C . THR A 1 89 ? -4.005 -3.937 20.426 1.00 95.12 89 THR A C 1
ATOM 680 O O . THR A 1 89 ? -5.009 -3.238 20.574 1.00 95.12 89 THR A O 1
ATOM 683 N N . GLU A 1 90 ? -2.786 -3.487 20.725 1.00 95.38 90 GLU A N 1
ATOM 684 C CA . GLU A 1 90 ? -2.577 -2.121 21.196 1.00 95.38 90 GLU A CA 1
ATOM 685 C C . GLU A 1 90 ? -2.944 -1.100 20.105 1.00 95.38 90 GLU A C 1
ATOM 687 O O . GLU A 1 90 ? -2.765 -1.322 18.907 1.00 95.38 90 GLU A O 1
ATOM 692 N N . THR A 1 91 ? -3.474 0.053 20.514 1.00 95.06 91 THR A N 1
ATOM 693 C CA . THR A 1 91 ? -3.796 1.146 19.590 1.00 95.06 91 THR A CA 1
ATOM 694 C C . THR A 1 91 ? -2.564 1.559 18.781 1.00 95.06 91 THR A C 1
ATOM 696 O O . THR A 1 91 ? -1.512 1.851 19.347 1.00 95.06 91 THR A O 1
ATOM 699 N N . GLY A 1 92 ? -2.716 1.642 17.460 1.00 92.06 92 GLY A N 1
ATOM 700 C CA . GLY A 1 92 ? -1.638 1.941 16.518 1.00 92.06 92 GLY A CA 1
ATOM 701 C C . GLY A 1 92 ? -0.817 0.724 16.080 1.00 92.06 92 GLY A C 1
ATOM 702 O O . GLY A 1 92 ? 0.003 0.860 15.173 1.00 92.06 92 GLY A O 1
ATOM 703 N N . GLU A 1 93 ? -1.038 -0.456 16.665 1.00 94.25 93 GLU A N 1
ATOM 704 C CA . GLU A 1 93 ? -0.430 -1.704 16.203 1.00 94.25 93 GLU A CA 1
ATOM 705 C C . GLU A 1 93 ? -1.318 -2.433 15.186 1.00 94.25 93 GLU A C 1
ATOM 707 O O . GLU A 1 93 ? -2.544 -2.309 15.181 1.00 94.25 93 GLU A O 1
ATOM 712 N N . LEU A 1 94 ? -0.675 -3.197 14.298 1.00 94.94 94 LEU A N 1
ATOM 713 C CA . LEU A 1 94 ? -1.341 -3.959 13.245 1.00 94.94 94 LEU A CA 1
ATOM 714 C C . LEU A 1 94 ? -1.388 -5.443 13.609 1.00 94.94 94 LEU A C 1
ATOM 716 O O . LEU A 1 94 ? -0.360 -6.128 13.585 1.00 94.94 94 LEU A O 1
ATOM 720 N N . ALA A 1 95 ? -2.590 -5.946 13.856 1.00 95.25 95 ALA A N 1
ATOM 721 C CA . ALA A 1 95 ? -2.847 -7.369 13.985 1.00 95.25 95 ALA A CA 1
ATOM 722 C C . ALA A 1 95 ? -2.946 -8.019 12.605 1.00 95.25 95 ALA A C 1
ATOM 724 O O . ALA A 1 95 ? -3.527 -7.437 11.686 1.00 95.25 95 ALA A O 1
ATOM 725 N N . ARG A 1 96 ? -2.400 -9.228 12.457 1.00 95.38 96 ARG A N 1
ATOM 726 C CA . ARG A 1 96 ? -2.483 -10.020 11.224 1.00 95.38 96 ARG A CA 1
ATOM 727 C C . ARG A 1 96 ? -2.815 -11.464 11.567 1.00 95.38 96 ARG A C 1
ATOM 729 O O . ARG A 1 96 ? -2.119 -12.061 12.386 1.00 95.38 96 ARG A O 1
ATOM 736 N N . GLU A 1 97 ? -3.841 -12.012 10.931 1.00 93.62 97 GLU A N 1
ATOM 737 C CA . GLU A 1 97 ? -4.260 -13.398 11.133 1.00 93.62 97 GLU A CA 1
ATOM 738 C C . GLU A 1 97 ? -4.694 -14.046 9.813 1.00 93.62 97 GLU A C 1
ATOM 740 O O . GLU A 1 97 ? -5.315 -13.408 8.959 1.00 93.62 97 GLU A O 1
ATOM 745 N N . GLU A 1 98 ? -4.385 -15.332 9.641 1.00 92.25 98 GLU A N 1
ATOM 746 C CA . GLU A 1 98 ? -4.892 -16.114 8.515 1.00 92.25 98 GLU A CA 1
ATOM 747 C C . GLU A 1 98 ? -6.404 -16.313 8.658 1.00 92.25 98 GLU A C 1
ATOM 749 O O . GLU A 1 98 ? -6.905 -16.747 9.697 1.00 92.25 98 GLU A O 1
ATOM 754 N N . ARG A 1 99 ? -7.165 -16.049 7.593 1.00 88.19 99 ARG A N 1
ATOM 755 C CA . ARG A 1 99 ? -8.592 -16.377 7.596 1.00 88.19 99 ARG A CA 1
ATOM 756 C C . ARG A 1 99 ? -8.757 -17.891 7.514 1.00 88.19 99 ARG A C 1
ATOM 758 O O . ARG A 1 99 ? -8.035 -18.569 6.794 1.00 88.19 99 ARG A O 1
ATOM 765 N N . ALA A 1 100 ? -9.820 -18.419 8.125 1.00 82.56 100 ALA A N 1
ATOM 766 C CA . ALA A 1 100 ? -10.211 -19.827 7.964 1.00 82.56 100 ALA A CA 1
ATOM 767 C C . ALA A 1 100 ? -10.487 -20.236 6.493 1.00 82.56 100 ALA A C 1
ATOM 769 O O . ALA A 1 100 ? -10.625 -21.422 6.193 1.00 82.56 100 ALA A O 1
ATOM 770 N N . GLY A 1 101 ? -10.623 -19.254 5.593 1.00 84.38 101 GLY A N 1
ATOM 771 C CA . GLY A 1 101 ? -10.702 -19.427 4.145 1.00 84.38 101 GLY A CA 1
ATOM 772 C C . GLY A 1 101 ? -9.369 -19.138 3.449 1.00 84.38 101 GLY A C 1
ATOM 773 O O . GLY A 1 101 ? -8.332 -19.669 3.820 1.00 84.38 101 GLY A O 1
ATOM 774 N N . VAL A 1 102 ? -9.413 -18.325 2.393 1.00 86.56 102 VAL A N 1
ATOM 775 C CA . VAL A 1 102 ? -8.218 -17.893 1.655 1.00 86.56 102 VAL A CA 1
ATOM 776 C C . VAL A 1 102 ? -7.891 -16.455 2.037 1.00 86.56 102 VAL A C 1
ATOM 778 O O . VAL A 1 102 ? -8.786 -15.607 2.072 1.00 86.56 102 VAL A O 1
ATOM 781 N N . GLY A 1 103 ? -6.608 -16.190 2.264 1.00 90.69 103 GLY A N 1
ATOM 782 C CA . GLY A 1 103 ? -6.081 -14.864 2.560 1.00 90.69 103 GLY A CA 1
ATOM 783 C C . GLY A 1 103 ? -6.001 -14.562 4.053 1.00 90.69 103 GLY A C 1
ATOM 784 O O . GLY A 1 103 ? -6.229 -15.420 4.904 1.00 90.69 103 GLY A O 1
ATOM 785 N N . GLU A 1 104 ? -5.674 -13.315 4.352 1.00 93.56 104 GLU A N 1
ATOM 786 C CA . GLU A 1 104 ? -5.435 -12.819 5.705 1.00 93.56 104 GLU A CA 1
ATOM 787 C C . GLU A 1 104 ? -6.468 -11.745 6.070 1.00 93.56 104 GLU A C 1
ATOM 789 O O . GLU A 1 104 ? -7.118 -11.147 5.203 1.00 93.56 104 GLU A O 1
ATOM 794 N N . VAL A 1 105 ? -6.648 -11.522 7.369 1.00 93.38 105 VAL A N 1
ATOM 795 C CA . VAL A 1 105 ? -7.331 -10.356 7.923 1.00 93.38 105 VAL A CA 1
ATOM 796 C C . VAL A 1 105 ? -6.314 -9.527 8.688 1.00 93.38 105 VAL A C 1
ATOM 798 O O . VAL A 1 105 ? -5.581 -10.037 9.535 1.00 93.38 105 VAL A O 1
ATOM 801 N N . HIS A 1 106 ? -6.255 -8.242 8.360 1.00 94.81 106 HIS A N 1
ATOM 802 C CA . HIS A 1 106 ? -5.407 -7.282 9.046 1.00 94.81 106 HIS A CA 1
ATOM 803 C C . HIS A 1 106 ? -6.295 -6.271 9.765 1.00 94.81 106 HIS A C 1
ATOM 805 O O . HIS A 1 106 ? -7.217 -5.730 9.156 1.00 94.81 106 HIS A O 1
ATOM 811 N N . VAL A 1 107 ? -6.027 -6.021 11.045 1.00 95.44 107 VAL A N 1
ATOM 812 C CA . VAL A 1 107 ? -6.815 -5.098 11.872 1.00 95.44 107 VAL A CA 1
ATOM 813 C C . VAL A 1 107 ? -5.886 -4.070 12.500 1.00 95.44 107 VAL A C 1
ATOM 815 O O . VAL A 1 107 ? -4.925 -4.425 13.179 1.00 95.44 107 VAL A O 1
ATOM 818 N N . LEU A 1 108 ? -6.180 -2.795 12.253 1.00 94.56 108 LEU A N 1
ATOM 819 C CA . LEU A 1 108 ? -5.487 -1.645 12.823 1.00 94.56 108 LEU A CA 1
ATOM 820 C C . LEU A 1 108 ? -6.499 -0.809 13.599 1.00 94.56 108 LEU A C 1
ATOM 822 O O . LEU A 1 108 ? -7.501 -0.370 13.035 1.00 94.56 108 LEU A O 1
ATOM 826 N N . THR A 1 109 ? -6.217 -0.559 14.874 1.00 94.75 109 THR A N 1
ATOM 827 C 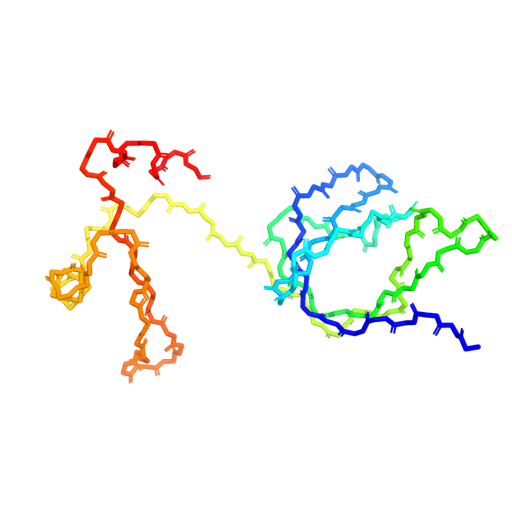CA . THR A 1 109 ? -7.048 0.307 15.715 1.00 94.75 109 THR A CA 1
ATOM 828 C C . THR A 1 109 ? -6.371 1.674 15.837 1.00 94.75 109 THR A C 1
ATOM 830 O O . THR A 1 109 ? -5.386 1.776 16.574 1.00 94.75 109 THR A O 1
ATOM 833 N N . PRO A 1 110 ? -6.838 2.731 15.141 1.00 94.19 110 PRO A N 1
ATOM 834 C CA . PRO A 1 110 ? -6.286 4.072 15.313 1.00 94.19 110 PRO A CA 1
ATOM 835 C C . PRO A 1 110 ? -6.652 4.642 16.695 1.00 94.19 110 PRO A C 1
ATOM 837 O O . PRO A 1 110 ? -7.569 4.138 17.354 1.00 94.19 110 PRO A O 1
ATOM 840 N N . PRO A 1 111 ? -5.974 5.707 17.158 1.00 94.62 111 PRO A N 1
ATOM 841 C CA . PRO A 1 111 ? -6.427 6.467 18.319 1.00 94.62 111 PRO A CA 1
ATOM 842 C C . PRO A 1 111 ? -7.886 6.901 18.160 1.00 94.62 111 PRO A C 1
ATOM 844 O O . PRO A 1 111 ? -8.291 7.317 17.077 1.00 94.62 111 PRO A O 1
ATOM 847 N N . GLU A 1 112 ? -8.672 6.875 19.242 1.00 92.12 112 GLU A N 1
ATOM 848 C CA . GLU A 1 112 ? -10.111 7.192 19.174 1.00 92.12 112 GLU A CA 1
ATOM 849 C C . GLU A 1 112 ? -10.383 8.553 18.509 1.00 92.12 112 GLU A C 1
ATOM 851 O O . GLU A 1 112 ? -11.306 8.683 17.704 1.00 92.12 112 GLU A O 1
ATOM 856 N N . SER A 1 113 ? -9.537 9.550 18.790 1.00 95.31 113 SER A N 1
ATOM 857 C CA . SER A 1 113 ? -9.613 10.898 18.214 1.00 95.31 113 SER A CA 1
ATOM 858 C C . SER A 1 113 ? -9.318 10.974 16.713 1.00 95.31 113 SER A C 1
ATOM 860 O O . SER A 1 113 ? -9.592 12.003 16.105 1.00 95.31 113 SER A O 1
ATOM 862 N N . GLU A 1 114 ? -8.738 9.927 16.130 1.00 94.81 114 GLU A N 1
ATOM 863 C CA . GLU A 1 114 ? -8.318 9.858 14.725 1.00 94.81 114 GLU A CA 1
ATOM 864 C C . GLU A 1 114 ? -9.218 8.946 13.882 1.00 94.81 114 GLU A C 1
ATOM 866 O O . GLU A 1 114 ? -9.008 8.834 12.680 1.00 94.81 114 GLU A O 1
ATOM 871 N N . THR A 1 115 ? -10.257 8.344 14.473 1.00 91.19 115 THR A N 1
ATOM 872 C CA . THR A 1 115 ? -11.159 7.409 13.776 1.00 91.19 115 T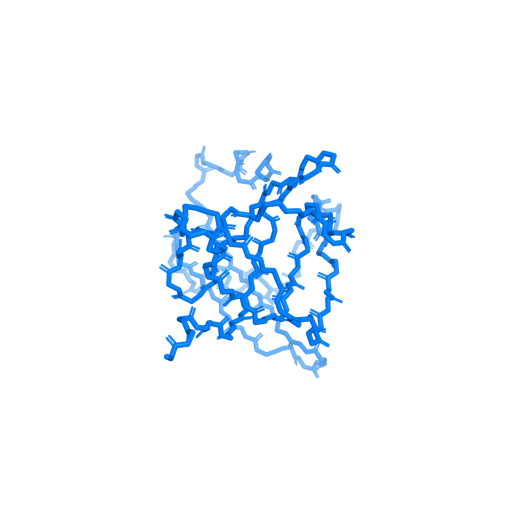HR A CA 1
ATOM 873 C C . THR A 1 115 ? -11.744 8.003 12.491 1.00 91.19 115 THR A C 1
ATOM 875 O O . THR A 1 115 ? -11.682 7.373 11.444 1.00 91.19 115 THR A O 1
ATOM 878 N N . GLU A 1 116 ? -12.278 9.229 12.542 1.00 91.88 116 GLU A N 1
ATOM 879 C CA . GLU A 1 116 ? -12.861 9.882 11.358 1.00 91.88 116 GLU A CA 1
ATOM 880 C C . GLU A 1 116 ? -11.812 10.184 10.279 1.00 91.88 116 GLU A C 1
ATOM 882 O O . GLU A 1 116 ? -12.114 10.104 9.093 1.00 91.88 116 GLU A O 1
ATOM 887 N N . ALA A 1 117 ? -10.580 10.510 10.682 1.00 92.88 117 ALA A N 1
ATOM 888 C CA . ALA A 1 117 ? -9.488 10.756 9.747 1.00 92.88 117 ALA A CA 1
ATOM 889 C C . ALA A 1 117 ? -9.031 9.456 9.074 1.00 92.88 117 ALA A C 1
ATOM 891 O O . ALA A 1 117 ? -8.835 9.450 7.869 1.00 92.88 117 ALA A O 1
ATOM 892 N N . ALA A 1 118 ? -8.939 8.360 9.832 1.00 89.75 118 ALA A N 1
ATOM 893 C CA . ALA A 1 118 ? -8.572 7.045 9.315 1.00 89.75 118 ALA A CA 1
ATOM 894 C C . ALA A 1 118 ? -9.615 6.455 8.349 1.00 89.75 118 ALA A C 1
ATOM 896 O O . ALA A 1 118 ? -9.263 5.647 7.503 1.00 89.75 118 ALA A O 1
ATOM 897 N N . VAL A 1 119 ? -10.891 6.841 8.466 1.00 90.62 119 VAL A N 1
ATOM 898 C CA . VAL A 1 119 ? -11.943 6.451 7.504 1.00 90.62 119 VAL A CA 1
ATOM 899 C C . VAL A 1 119 ? -11.838 7.240 6.192 1.00 90.62 119 VAL A C 1
ATOM 901 O O . VAL A 1 119 ? -12.286 6.762 5.155 1.00 90.62 119 VAL A O 1
ATOM 904 N N . ALA A 1 120 ? -11.290 8.457 6.236 1.00 89.94 120 ALA A N 1
ATOM 905 C CA . ALA A 1 120 ? -11.195 9.353 5.085 1.00 89.94 120 ALA A CA 1
ATOM 906 C C . ALA A 1 120 ? -9.868 9.247 4.309 1.00 89.94 120 ALA A C 1
ATOM 908 O O . ALA A 1 120 ? -9.726 9.949 3.304 1.00 89.94 120 ALA A O 1
ATOM 909 N N . ASP A 1 121 ? -8.919 8.448 4.804 1.00 84.69 121 ASP A N 1
ATOM 910 C CA . ASP A 1 121 ? -7.639 8.120 4.155 1.00 84.69 121 ASP A CA 1
ATOM 911 C C . ASP A 1 121 ? -7.837 7.024 3.097 1.00 84.69 121 ASP A C 1
ATOM 913 O O . ASP A 1 121 ? -7.359 7.225 1.957 1.00 84.69 121 ASP A O 1
#

Sequence (121 aa):
MTDEKESTFLVTHVESDSAVLKDVHDGQVHTLSSNPGLDVDDAVEATVAPDPPMEVTYQVIEVAERRPLSIEESPEPPTVHERELAAETETGELAREERAGVGEVHVLTPPESETEAAVAD

Radius of gyration: 18.05 Å; chains: 1; bounding box: 47×31×41 Å

Secondary structure (DSSP, 8-state):
----EEEEEEEEEE-SS-EEEEETTT--EEEESS--S--TTEEEEEEEEE-TTT-SSEEEEEEEEEEE------SSPPPHHHHHHHHHSPTT-EEEEE-SSSSEEEEE---GGGHHHHHH-